Protein AF-A0A1M6X9H2-F1 (afdb_monomer_lite)

Radius of gyration: 16.78 Å; chains: 1; bounding box: 37×22×53 Å

Foldseek 3Di:
DLLVVLLCLVVCVVVVHDDPCVVCDNVVSLVVVLCVLVVVLVVVVVCVVVVVADPLLNQLVVCVVLSVVLNVLSVVVSVPDSVSSVVSVVSVVVSVVVNVVSNVVSRVVVVVVVVD

pLDDT: mean 88.91, std 8.74, range [58.75, 98.31]

Secondary structure (DSSP, 8-state):
-HHHHHHHHHHHHHHT---HHHHHHHHHHHHHHHHHHHHHHHHHHHHHHTTSS-GGGGGGGGGHHHHHHHHHHHHHHHTT-HHHHHHHHHHHHHHHHHHHHHHHHHHHHHHHHHH-

Structure (mmCIF, N/CA/C/O backbone):
data_AF-A0A1M6X9H2-F1
#
_entry.id   AF-A0A1M6X9H2-F1
#
loop_
_atom_site.group_PDB
_atom_site.id
_atom_site.type_symbol
_atom_site.label_atom_id
_atom_site.label_alt_id
_atom_site.label_comp_id
_atom_site.label_asym_id
_atom_site.label_entity_id
_atom_site.label_seq_id
_atom_site.pdbx_PDB_ins_code
_atom_site.Cartn_x
_atom_site.Cartn_y
_atom_site.Cartn_z
_atom_site.occupancy
_atom_site.B_iso_or_equiv
_atom_site.auth_seq_id
_atom_site.auth_comp_id
_atom_site.auth_asym_id
_atom_site.auth_atom_id
_atom_site.pdbx_PDB_model_num
ATOM 1 N N . LEU A 1 1 ? -3.612 -7.451 -10.121 1.00 58.75 1 LEU A N 1
ATOM 2 C CA . LEU A 1 1 ? -3.846 -7.639 -11.567 1.00 58.75 1 LEU A CA 1
ATOM 3 C C . LEU A 1 1 ? -2.859 -6.822 -12.405 1.00 58.75 1 LEU A C 1
ATOM 5 O O . LEU A 1 1 ? -2.007 -7.426 -13.026 1.00 58.75 1 LEU A O 1
ATOM 9 N N . HIS A 1 2 ? -2.838 -5.487 -12.317 1.00 74.69 2 HIS A N 1
ATOM 10 C CA . HIS A 1 2 ? -2.018 -4.649 -13.215 1.00 74.69 2 HIS A CA 1
ATOM 11 C C . HIS A 1 2 ? -0.489 -4.797 -13.182 1.00 74.69 2 HIS A C 1
ATOM 13 O O . HIS A 1 2 ? 0.156 -4.424 -14.154 1.00 74.69 2 HIS A O 1
ATOM 19 N N . ALA A 1 3 ? 0.113 -5.319 -12.109 1.00 76.69 3 ALA A N 1
ATOM 20 C CA . ALA A 1 3 ? 1.550 -5.608 -12.128 1.00 76.69 3 ALA A CA 1
ATOM 21 C C . ALA A 1 3 ? 1.894 -6.690 -13.171 1.00 76.69 3 ALA A C 1
ATOM 23 O O . ALA A 1 3 ? 2.918 -6.579 -13.838 1.00 76.69 3 ALA A O 1
ATOM 24 N N . ASN A 1 4 ? 1.008 -7.680 -13.338 1.00 82.12 4 ASN A N 1
ATOM 25 C CA . ASN A 1 4 ? 1.152 -8.728 -14.343 1.00 82.12 4 ASN A CA 1
ATOM 26 C C . ASN A 1 4 ? 1.000 -8.145 -15.756 1.00 82.12 4 ASN A C 1
ATOM 28 O O . ASN A 1 4 ? 1.895 -8.281 -16.581 1.00 82.12 4 ASN A O 1
ATOM 32 N N . ASP A 1 5 ? -0.061 -7.361 -15.978 1.00 79.62 5 ASP A N 1
ATOM 33 C CA . ASP A 1 5 ? -0.316 -6.708 -17.270 1.00 79.62 5 ASP A CA 1
ATOM 34 C C . ASP A 1 5 ? 0.848 -5.796 -17.706 1.00 79.62 5 ASP A C 1
ATOM 36 O O . ASP A 1 5 ? 1.141 -5.687 -18.891 1.00 79.62 5 ASP A O 1
ATOM 40 N N . LEU A 1 6 ? 1.529 -5.131 -16.760 1.00 78.69 6 LEU A N 1
ATOM 41 C CA . LEU A 1 6 ? 2.709 -4.304 -17.045 1.00 78.69 6 LEU A CA 1
ATOM 42 C C . LEU A 1 6 ? 3.936 -5.132 -17.447 1.00 78.69 6 LEU A C 1
ATOM 44 O O . LEU A 1 6 ? 4.709 -4.685 -18.298 1.00 78.69 6 LEU A O 1
ATOM 48 N N . ARG A 1 7 ? 4.129 -6.302 -16.828 1.00 80.94 7 ARG A N 1
ATOM 49 C CA . ARG A 1 7 ? 5.210 -7.246 -17.146 1.00 80.94 7 ARG A CA 1
ATOM 50 C C . ARG A 1 7 ? 5.019 -7.855 -18.530 1.00 80.94 7 ARG A C 1
ATOM 52 O O . ARG A 1 7 ? 5.984 -7.960 -19.287 1.00 80.94 7 ARG A O 1
ATOM 59 N N . ASP A 1 8 ? 3.777 -8.184 -18.863 1.00 82.38 8 ASP A N 1
ATOM 60 C CA . ASP A 1 8 ? 3.453 -8.991 -20.034 1.00 82.38 8 ASP A CA 1
ATOM 61 C C . ASP A 1 8 ? 3.234 -8.162 -21.311 1.00 82.38 8 ASP A C 1
ATOM 63 O O . ASP A 1 8 ? 3.202 -8.739 -22.392 1.00 82.38 8 ASP A O 1
ATOM 67 N N . VAL A 1 9 ? 3.246 -6.817 -21.244 1.00 77.94 9 VAL A N 1
ATOM 68 C CA . VAL A 1 9 ? 3.114 -5.911 -22.413 1.00 77.94 9 VAL A CA 1
ATOM 69 C C . VAL A 1 9 ? 3.898 -6.366 -23.662 1.00 77.94 9 VAL A C 1
ATOM 71 O O . VAL A 1 9 ? 3.311 -6.363 -24.745 1.00 77.94 9 VAL A O 1
ATOM 74 N N . PRO A 1 10 ? 5.194 -6.751 -23.593 1.00 74.56 10 PRO A N 1
ATOM 75 C CA . PRO A 1 10 ? 5.940 -7.167 -24.786 1.00 74.56 10 PRO A CA 1
ATOM 76 C C . PRO A 1 10 ? 5.461 -8.498 -25.380 1.00 74.56 10 PRO A C 1
ATOM 78 O O . PRO A 1 10 ? 5.588 -8.706 -26.588 1.00 74.56 10 PRO A O 1
ATOM 81 N N . PHE A 1 11 ? 4.958 -9.404 -24.540 1.00 78.00 11 PHE A N 1
ATOM 82 C CA . PHE A 1 11 ? 4.434 -10.707 -24.947 1.00 78.00 11 PHE A CA 1
ATOM 83 C C . PHE A 1 11 ? 3.005 -10.569 -25.473 1.00 78.00 11 PHE A C 1
ATOM 85 O O . PHE A 1 11 ? 2.719 -11.038 -26.573 1.00 78.00 11 PHE A O 1
ATOM 92 N N . ASP A 1 12 ? 2.160 -9.829 -24.759 1.00 80.81 12 ASP A N 1
ATOM 93 C CA . ASP A 1 12 ? 0.776 -9.534 -25.130 1.00 80.81 12 ASP A CA 1
ATOM 94 C C . ASP A 1 12 ? 0.693 -8.800 -26.473 1.00 80.81 12 ASP A C 1
ATOM 96 O O . ASP A 1 12 ? -0.139 -9.140 -27.314 1.00 80.81 12 ASP A O 1
ATOM 100 N N . TYR A 1 13 ? 1.611 -7.855 -26.725 1.00 77.12 13 TYR A N 1
ATOM 101 C CA . TYR A 1 13 ? 1.710 -7.162 -28.013 1.00 77.12 13 TYR A CA 1
ATOM 102 C C . TYR A 1 13 ? 1.953 -8.140 -29.167 1.00 77.12 13 TYR A C 1
ATOM 104 O O . TYR A 1 13 ? 1.310 -8.046 -30.210 1.00 77.12 13 TYR A O 1
ATOM 112 N N . LYS A 1 14 ? 2.870 -9.099 -28.979 1.00 80.12 14 LYS A N 1
ATOM 113 C CA . LYS A 1 14 ? 3.193 -10.117 -29.992 1.00 80.12 14 LYS A CA 1
ATOM 114 C C . LYS A 1 14 ? 2.068 -11.134 -30.174 1.00 80.12 14 LYS A C 1
ATOM 116 O O . LYS A 1 14 ? 1.917 -11.665 -31.268 1.00 80.12 14 LYS A O 1
ATOM 121 N N . ALA A 1 15 ? 1.304 -11.403 -29.119 1.00 80.75 15 ALA 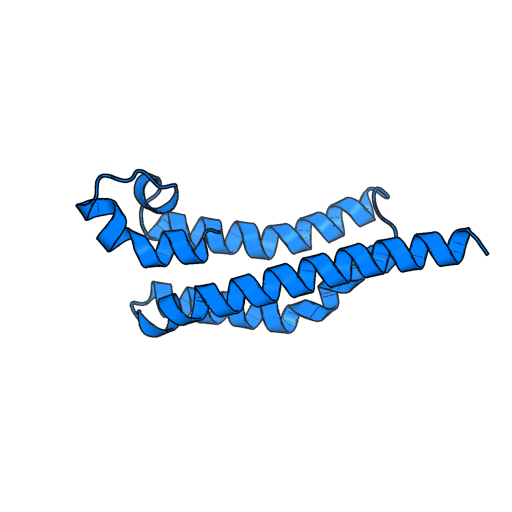A N 1
ATOM 122 C CA . ALA A 1 15 ? 0.186 -12.340 -29.123 1.00 80.75 15 ALA A CA 1
ATOM 123 C C . ALA A 1 15 ? -1.142 -11.719 -29.603 1.00 80.75 15 ALA A C 1
ATOM 125 O O . ALA A 1 15 ? -2.126 -12.439 -29.745 1.00 80.75 15 ALA A O 1
ATOM 126 N N . GLY A 1 16 ? -1.194 -10.402 -29.845 1.00 79.38 16 GLY A N 1
ATOM 127 C CA . GLY A 1 16 ? -2.423 -9.702 -30.235 1.00 79.38 16 GLY A CA 1
ATOM 128 C C . GLY A 1 16 ? -3.451 -9.569 -29.103 1.00 79.38 16 GLY A C 1
ATOM 129 O O . GLY A 1 16 ? -4.631 -9.348 -29.367 1.00 79.38 16 GLY A O 1
ATOM 130 N N . ILE A 1 17 ? -3.028 -9.712 -27.843 1.00 79.19 17 ILE A N 1
ATOM 131 C CA . ILE A 1 17 ? -3.896 -9.570 -26.669 1.00 79.19 17 ILE A CA 1
ATOM 132 C C . ILE A 1 17 ? -4.054 -8.081 -26.360 1.00 79.19 17 ILE A C 1
ATOM 134 O O . ILE A 1 17 ? -3.073 -7.354 -26.250 1.00 79.19 17 ILE A O 1
ATOM 138 N N . HIS A 1 18 ? -5.286 -7.607 -26.175 1.00 73.06 18 HIS A N 1
ATOM 139 C CA . HIS A 1 18 ? -5.543 -6.219 -25.792 1.00 73.06 18 HIS A CA 1
ATOM 140 C C . HIS A 1 18 ? -5.728 -6.091 -24.277 1.00 73.06 18 HIS A C 1
ATOM 142 O O . HIS A 1 18 ? -6.801 -6.374 -23.748 1.00 73.06 18 HIS A O 1
ATOM 148 N N . THR A 1 19 ? -4.695 -5.619 -23.576 1.00 79.44 19 THR A N 1
ATOM 149 C CA . THR A 1 19 ? -4.773 -5.276 -22.146 1.00 79.44 19 THR A CA 1
ATOM 150 C C . THR A 1 19 ? -4.865 -3.766 -21.929 1.00 79.44 19 THR A C 1
ATOM 152 O O . THR A 1 19 ? -4.485 -2.965 -22.786 1.00 79.44 19 THR A O 1
ATOM 155 N N . LEU A 1 20 ? -5.333 -3.353 -20.747 1.00 74.31 20 LEU A N 1
ATOM 156 C CA . LEU A 1 20 ? -5.365 -1.942 -20.335 1.00 74.31 20 LEU A CA 1
ATOM 157 C C . LEU A 1 20 ? -3.968 -1.296 -20.359 1.00 74.31 20 LEU A C 1
ATOM 159 O O . LEU A 1 20 ? -3.833 -0.123 -20.696 1.00 74.31 20 LEU A O 1
ATOM 163 N N . ALA A 1 21 ? -2.918 -2.063 -20.051 1.00 73.62 21 ALA A N 1
ATOM 164 C CA . ALA A 1 21 ? -1.534 -1.597 -20.130 1.00 73.62 21 ALA A CA 1
ATOM 165 C C . ALA A 1 21 ? -1.091 -1.322 -21.581 1.00 73.62 21 ALA A C 1
ATOM 167 O O . ALA A 1 21 ? -0.375 -0.350 -21.837 1.00 73.62 21 ALA A O 1
ATOM 168 N N . LEU A 1 22 ? -1.560 -2.136 -22.532 1.00 71.31 22 LEU A N 1
ATOM 169 C CA . LEU A 1 22 ? -1.326 -1.966 -23.967 1.00 71.31 22 LEU A CA 1
ATOM 170 C C . LEU A 1 22 ? -2.099 -0.789 -24.563 1.00 71.31 22 LEU A C 1
ATOM 172 O O . LEU A 1 22 ? -1.520 -0.007 -25.313 1.00 71.31 22 LEU A O 1
ATOM 176 N N . THR A 1 23 ? -3.373 -0.618 -24.201 1.00 77.81 23 THR A N 1
ATOM 177 C CA . THR A 1 23 ? -4.209 0.482 -24.721 1.00 77.81 23 THR A CA 1
ATOM 178 C C . THR A 1 23 ? -3.776 1.847 -24.190 1.00 77.81 23 THR A C 1
ATOM 180 O O . THR A 1 23 ? -3.780 2.835 -24.922 1.00 77.81 23 THR A O 1
ATOM 183 N N . LEU A 1 24 ? -3.364 1.920 -22.923 1.00 79.19 24 LEU A N 1
ATOM 184 C CA . LEU A 1 24 ? -2.882 3.151 -22.293 1.00 79.19 24 LEU A CA 1
ATOM 185 C C . LEU A 1 24 ? -1.424 3.474 -22.670 1.00 79.19 24 LEU A C 1
ATOM 187 O O . LEU A 1 24 ? -1.002 4.634 -22.605 1.00 79.19 24 LEU A O 1
ATOM 191 N N . GLY A 1 25 ? -0.655 2.462 -23.069 1.00 80.31 25 GLY A N 1
ATOM 192 C CA . GLY A 1 25 ? 0.786 2.539 -23.260 1.00 80.31 25 GLY A CA 1
ATOM 193 C C . GLY A 1 25 ? 1.552 2.531 -21.932 1.00 80.31 25 GLY A C 1
ATOM 194 O O . GLY A 1 25 ? 1.037 2.912 -20.876 1.00 80.31 25 GLY A O 1
ATOM 195 N N . LYS A 1 26 ? 2.837 2.147 -21.993 1.00 75.88 26 LYS A N 1
ATOM 196 C CA . LYS A 1 26 ? 3.701 1.910 -20.818 1.00 75.88 26 LYS A CA 1
ATOM 197 C C . LYS A 1 26 ? 3.618 3.034 -19.776 1.00 75.88 26 LYS A C 1
ATOM 199 O O . LYS A 1 26 ? 3.431 2.768 -18.594 1.00 75.88 26 LYS A O 1
ATOM 204 N N . LYS A 1 27 ? 3.681 4.299 -20.215 1.00 80.81 27 LYS A N 1
ATOM 205 C CA . LYS A 1 27 ? 3.671 5.459 -19.310 1.00 80.81 27 LYS A CA 1
ATOM 206 C C . LYS A 1 27 ? 2.357 5.642 -18.537 1.00 80.81 27 LYS A C 1
ATOM 208 O O . LYS A 1 27 ? 2.357 5.954 -17.352 1.00 80.81 27 LYS A O 1
ATOM 213 N N . LYS A 1 28 ? 1.211 5.474 -19.185 1.00 85.00 28 LYS A N 1
ATOM 214 C CA . LYS A 1 28 ? -0.074 5.607 -18.486 1.00 85.00 28 LYS A CA 1
ATOM 215 C C . LYS A 1 28 ? -0.386 4.351 -17.666 1.00 85.00 28 LYS A C 1
ATOM 217 O O . LYS A 1 28 ? -1.029 4.466 -16.630 1.00 85.00 28 LYS A O 1
ATOM 222 N N . GLY A 1 29 ? 0.146 3.191 -18.062 1.00 86.69 29 GLY A N 1
ATOM 223 C CA . GLY A 1 29 ? 0.039 1.942 -17.307 1.00 86.69 29 GLY A CA 1
ATOM 224 C C . GLY A 1 29 ? 0.609 2.040 -15.888 1.00 86.69 29 GLY A C 1
ATOM 225 O O . GLY A 1 29 ? -0.091 1.720 -14.929 1.00 86.69 29 GLY A O 1
ATOM 226 N N . PHE A 1 30 ? 1.836 2.543 -15.704 1.00 86.69 30 PHE A N 1
ATOM 227 C CA . PHE A 1 30 ? 2.343 2.706 -14.333 1.00 86.69 30 PHE A CA 1
ATOM 228 C C . PHE A 1 30 ? 1.660 3.852 -13.577 1.00 86.69 30 PHE A C 1
ATOM 230 O O . PHE A 1 30 ? 1.521 3.756 -12.362 1.00 86.69 30 PHE A O 1
ATOM 237 N N . LEU A 1 31 ? 1.212 4.919 -14.255 1.00 89.00 31 LEU A N 1
ATOM 238 C CA . LEU A 1 31 ? 0.433 5.971 -13.589 1.00 89.00 31 LEU A CA 1
ATOM 239 C C . LEU A 1 31 ? -0.862 5.397 -13.003 1.00 89.00 31 LEU A C 1
ATOM 241 O O . LEU A 1 31 ? -1.188 5.661 -11.848 1.00 89.00 31 LEU A O 1
ATOM 245 N N . LEU A 1 32 ? -1.555 4.556 -13.772 1.00 89.50 32 LEU A N 1
ATOM 246 C CA . LEU A 1 32 ? -2.726 3.825 -13.303 1.00 89.50 32 LEU A CA 1
ATOM 247 C C . LEU A 1 32 ? -2.369 2.877 -12.153 1.00 89.50 32 LEU A C 1
ATOM 249 O O . LEU A 1 32 ? -3.096 2.808 -11.167 1.00 89.50 32 LEU A O 1
ATOM 253 N N . TYR A 1 33 ? -1.225 2.196 -12.227 1.00 90.25 33 TYR A N 1
ATOM 254 C CA . TYR A 1 33 ? -0.756 1.341 -11.138 1.00 90.25 33 TYR A CA 1
ATOM 255 C C . TYR A 1 33 ? -0.529 2.120 -9.832 1.00 90.25 33 TYR A C 1
ATOM 257 O O . TYR A 1 33 ? -0.967 1.672 -8.769 1.00 90.25 33 TYR A O 1
ATOM 265 N N . TYR A 1 34 ? 0.088 3.305 -9.898 1.00 91.44 34 TYR A N 1
ATOM 266 C CA . TYR A 1 34 ? 0.209 4.205 -8.748 1.00 91.44 34 TYR A CA 1
ATOM 267 C C . TYR A 1 34 ? -1.158 4.628 -8.218 1.00 91.44 34 TYR A C 1
ATOM 269 O O . TYR A 1 34 ? -1.407 4.528 -7.016 1.00 91.44 34 TYR A O 1
ATOM 277 N N . PHE A 1 35 ? -2.048 5.055 -9.114 1.00 93.69 35 PHE A N 1
ATOM 278 C CA . PHE A 1 35 ? -3.385 5.510 -8.757 1.00 93.69 35 PHE A CA 1
ATOM 279 C C . PHE A 1 35 ? -4.191 4.427 -8.038 1.00 93.69 35 PHE A C 1
ATOM 281 O O . PHE A 1 35 ? -4.793 4.711 -7.012 1.00 93.69 35 PHE A O 1
ATOM 288 N N . LEU A 1 36 ? -4.161 3.180 -8.512 1.00 92.69 36 LEU A N 1
ATOM 289 C CA . LEU A 1 36 ? -4.888 2.076 -7.878 1.00 92.69 36 LEU A CA 1
ATOM 290 C C . LEU A 1 36 ? -4.348 1.754 -6.480 1.00 92.69 36 LEU A C 1
ATOM 292 O O . LEU A 1 36 ? -5.124 1.589 -5.541 1.00 92.69 36 LEU A O 1
ATOM 296 N N . ASN A 1 37 ? -3.022 1.695 -6.327 1.00 93.75 37 ASN A N 1
ATOM 297 C CA . ASN A 1 37 ? -2.397 1.357 -5.047 1.00 93.75 37 ASN A CA 1
ATOM 298 C C . ASN A 1 37 ? -2.597 2.460 -3.999 1.00 93.75 37 ASN A C 1
ATOM 300 O O . ASN A 1 37 ? -2.948 2.168 -2.861 1.00 93.75 37 ASN A O 1
ATOM 304 N N . ILE A 1 38 ? -2.409 3.729 -4.371 1.00 94.94 38 ILE A N 1
ATOM 305 C CA . ILE A 1 38 ? -2.620 4.870 -3.464 1.00 94.94 38 ILE A CA 1
ATOM 306 C C . ILE A 1 38 ? -4.121 5.087 -3.225 1.00 94.94 38 ILE A C 1
ATOM 308 O O . ILE A 1 38 ? -4.557 5.302 -2.093 1.00 94.94 38 ILE A O 1
ATOM 312 N N . GLY A 1 39 ? -4.923 4.975 -4.282 1.00 96.38 39 GLY A N 1
ATOM 313 C CA . GLY A 1 39 ? -6.371 5.143 -4.260 1.00 96.38 39 GLY A CA 1
ATOM 314 C C . GLY A 1 39 ? -7.076 4.159 -3.333 1.00 96.38 39 GLY A C 1
ATOM 315 O O . GLY A 1 39 ? -8.058 4.541 -2.703 1.00 96.38 39 GLY A O 1
ATOM 316 N N . ALA A 1 40 ? -6.557 2.939 -3.163 1.00 95.19 40 ALA A N 1
ATOM 317 C CA . ALA A 1 40 ? -7.086 1.982 -2.189 1.00 95.19 40 ALA A CA 1
ATOM 318 C C . ALA A 1 40 ? -7.048 2.531 -0.748 1.00 95.19 40 ALA A C 1
ATOM 320 O O . ALA A 1 40 ? -8.040 2.446 -0.026 1.00 95.19 40 ALA A O 1
ATOM 321 N N . PHE A 1 41 ? -5.941 3.162 -0.341 1.00 95.62 41 PHE A N 1
ATOM 322 C CA . PHE A 1 41 ? -5.807 3.761 0.993 1.00 95.62 41 PHE A CA 1
ATOM 323 C C . PHE A 1 41 ? -6.650 5.029 1.136 1.00 95.62 41 PHE A C 1
ATOM 325 O O . PHE A 1 41 ? -7.323 5.208 2.150 1.00 95.62 41 PHE A O 1
ATOM 332 N N . LEU A 1 42 ? -6.669 5.881 0.107 1.00 96.81 42 LEU A N 1
ATOM 333 C CA . LEU A 1 42 ? -7.528 7.069 0.094 1.00 96.81 42 LEU A CA 1
ATOM 334 C C . LEU A 1 42 ? -9.013 6.694 0.189 1.00 96.81 42 LEU A C 1
ATOM 336 O O . LEU A 1 42 ? -9.769 7.357 0.894 1.00 96.81 42 LEU A O 1
ATOM 340 N N . SER A 1 43 ? -9.420 5.601 -0.460 1.00 96.69 43 SER A N 1
ATOM 341 C CA . SER A 1 43 ? -10.792 5.089 -0.398 1.00 96.69 43 SER A CA 1
ATOM 342 C C . SER A 1 43 ? -11.162 4.623 1.009 1.00 96.69 43 SER A C 1
ATOM 344 O O . SER A 1 43 ? -12.263 4.923 1.458 1.00 96.69 43 SER A O 1
ATOM 346 N N . LEU A 1 44 ? -10.256 3.959 1.740 1.00 96.00 44 LEU A N 1
ATOM 347 C CA . LEU A 1 44 ? -10.498 3.603 3.147 1.00 96.00 44 LEU A CA 1
ATOM 348 C C . LEU A 1 44 ? -10.724 4.844 4.016 1.00 96.00 44 LEU A C 1
ATOM 350 O O . LEU A 1 44 ? -11.674 4.884 4.794 1.00 96.00 44 LEU A O 1
ATOM 354 N N . ILE A 1 45 ? -9.886 5.872 3.852 1.00 95.94 45 ILE A N 1
ATOM 355 C CA . ILE A 1 45 ? -10.019 7.135 4.592 1.00 95.94 45 ILE A CA 1
ATOM 356 C C . ILE A 1 45 ? -11.359 7.807 4.263 1.00 95.94 45 ILE A C 1
ATOM 358 O O . ILE A 1 45 ? -12.063 8.249 5.169 1.00 95.94 45 ILE A O 1
ATOM 362 N N . LEU A 1 46 ? -11.747 7.844 2.986 1.00 97.44 46 LEU A N 1
ATOM 363 C CA . LEU A 1 46 ? -13.015 8.428 2.546 1.00 97.44 46 LEU A CA 1
ATOM 364 C C . LEU A 1 46 ? -14.229 7.659 3.088 1.00 97.44 46 LEU A C 1
ATOM 366 O O . LEU A 1 46 ? -15.196 8.265 3.553 1.00 97.44 46 LEU A O 1
ATOM 370 N N . LEU A 1 47 ? -14.187 6.327 3.051 1.00 97.00 47 LEU A N 1
ATOM 371 C CA . LEU A 1 47 ? -15.251 5.473 3.580 1.00 97.00 47 LEU A CA 1
ATOM 372 C C . LEU A 1 47 ? -15.405 5.636 5.094 1.00 97.00 47 LEU A C 1
ATOM 374 O O . LEU A 1 47 ? -16.529 5.677 5.591 1.00 97.00 47 LEU A O 1
ATOM 378 N N . LEU A 1 48 ? -14.298 5.780 5.825 1.00 96.44 48 LEU A N 1
ATOM 379 C CA . LEU A 1 48 ? -14.335 6.089 7.252 1.00 96.44 48 LEU A CA 1
ATOM 380 C C . LEU A 1 48 ? -14.927 7.481 7.503 1.00 96.44 48 LEU A C 1
ATOM 382 O O . LEU A 1 48 ? -15.822 7.624 8.331 1.00 96.44 48 LEU A O 1
ATOM 386 N N . ALA A 1 49 ? -14.461 8.500 6.774 1.00 96.69 49 ALA A N 1
ATOM 387 C CA . ALA A 1 49 ? -14.931 9.879 6.919 1.00 96.69 49 ALA A CA 1
ATOM 388 C C . ALA A 1 49 ? -16.437 10.017 6.636 1.00 96.69 49 ALA A C 1
ATOM 390 O O . ALA A 1 49 ? -17.118 10.833 7.249 1.00 96.69 49 ALA A O 1
ATOM 391 N N . THR A 1 50 ? -16.966 9.180 5.742 1.00 97.50 50 THR A N 1
ATOM 392 C CA . THR A 1 50 ? -18.399 9.091 5.416 1.00 97.50 50 THR A CA 1
ATOM 393 C C . THR A 1 50 ? -19.163 8.075 6.276 1.00 97.50 50 THR A C 1
ATOM 395 O O . THR A 1 50 ? -20.325 7.782 5.987 1.00 97.50 50 THR A O 1
ATOM 398 N N . GLN A 1 51 ? -18.529 7.545 7.330 1.00 94.69 51 GLN A N 1
ATOM 399 C CA . GLN A 1 51 ? -19.095 6.593 8.295 1.00 94.69 51 GLN A CA 1
ATOM 400 C C . GLN A 1 51 ? -19.664 5.314 7.653 1.00 94.69 51 GLN A C 1
ATOM 402 O O . GLN A 1 51 ? -20.603 4.706 8.163 1.00 94.69 51 GLN A O 1
ATOM 407 N N . LYS A 1 52 ? -19.108 4.892 6.511 1.00 96.31 52 LYS A N 1
ATOM 408 C CA . LYS A 1 52 ? -19.519 3.675 5.788 1.00 96.31 52 LYS A CA 1
ATOM 409 C C . LYS A 1 52 ? -18.817 2.412 6.277 1.00 96.31 52 LYS A C 1
ATOM 411 O O . LYS A 1 52 ? -19.274 1.317 5.964 1.00 96.31 52 LYS A O 1
ATOM 416 N N . ILE A 1 53 ? -17.721 2.557 7.018 1.00 96.25 53 ILE A N 1
ATOM 417 C CA . ILE A 1 53 ? -16.946 1.456 7.598 1.00 96.25 53 ILE A CA 1
ATOM 418 C C . ILE A 1 53 ? -16.583 1.777 9.057 1.00 96.25 53 ILE A C 1
ATOM 420 O O . ILE A 1 53 ? -16.476 2.957 9.404 1.00 96.25 53 ILE A O 1
ATOM 424 N N . PRO A 1 54 ? -16.383 0.764 9.919 1.00 96.31 54 PRO A N 1
ATOM 425 C CA . PRO A 1 54 ? -15.944 0.980 11.294 1.00 96.31 54 PRO A CA 1
ATOM 426 C C . PRO A 1 54 ? -14.467 1.392 11.366 1.00 96.31 54 PRO A C 1
ATOM 428 O O . PRO A 1 54 ? -13.686 1.119 10.455 1.00 96.31 54 PRO A O 1
ATOM 431 N N . LEU A 1 55 ? -14.054 1.998 12.487 1.00 96.81 55 LEU A N 1
ATOM 432 C CA . LEU A 1 55 ? -12.662 2.425 12.697 1.00 96.81 55 LEU A CA 1
ATOM 433 C C . LEU A 1 55 ? -11.668 1.257 12.603 1.00 96.81 55 LEU A C 1
ATOM 435 O O . LEU A 1 55 ? -10.581 1.406 12.048 1.00 96.81 55 LEU A O 1
ATOM 439 N N . THR A 1 56 ? -12.051 0.074 13.082 1.00 97.12 56 THR A N 1
ATOM 440 C CA . THR A 1 56 ? -11.236 -1.146 12.999 1.00 97.12 56 THR A CA 1
ATOM 441 C C . THR A 1 56 ? -10.996 -1.606 11.557 1.00 97.12 56 THR A C 1
ATOM 443 O O . THR A 1 56 ? -9.997 -2.268 11.296 1.00 97.12 56 THR A O 1
ATOM 446 N N . ALA A 1 57 ? -11.832 -1.223 10.584 1.00 96.75 57 ALA A N 1
ATOM 447 C CA . ALA A 1 57 ? -11.598 -1.526 9.168 1.00 96.75 57 ALA A CA 1
ATOM 448 C C . ALA A 1 57 ? -10.398 -0.756 8.575 1.00 96.75 57 ALA A C 1
ATOM 450 O O . AL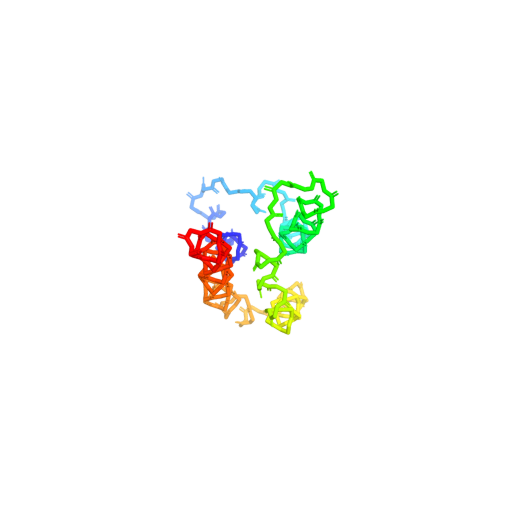A A 1 57 ? -9.984 -1.040 7.452 1.00 96.75 57 ALA A O 1
ATOM 451 N N . LEU A 1 58 ? -9.786 0.171 9.327 1.00 97.25 58 LEU A N 1
ATOM 452 C CA . LEU A 1 58 ? -8.525 0.821 8.958 1.00 97.25 58 LEU A CA 1
ATOM 453 C C . LEU A 1 58 ? -7.268 -0.017 9.227 1.00 97.25 58 LEU A C 1
ATOM 455 O O . LEU A 1 58 ? -6.171 0.457 8.934 1.00 97.25 58 LEU A O 1
ATOM 459 N N . LEU A 1 59 ? -7.376 -1.252 9.731 1.00 97.38 59 LEU A N 1
ATOM 460 C CA . LEU A 1 59 ? -6.211 -2.131 9.916 1.00 97.38 59 LEU A CA 1
ATOM 461 C C . LEU A 1 59 ? -5.241 -2.189 8.715 1.00 97.38 59 LEU A C 1
ATOM 463 O O . LEU A 1 59 ? -4.031 -2.176 8.954 1.00 97.38 59 LEU A O 1
ATOM 467 N N . PRO A 1 60 ? -5.690 -2.171 7.439 1.00 97.88 60 PRO A N 1
ATOM 468 C CA . PRO A 1 60 ? -4.775 -2.150 6.298 1.00 97.88 60 PRO A CA 1
ATOM 469 C C . PRO A 1 60 ? -3.800 -0.959 6.253 1.00 97.88 60 PRO A C 1
ATOM 471 O O . PRO A 1 60 ? -2.781 -1.051 5.572 1.00 97.88 60 PRO A O 1
ATOM 474 N N . ILE A 1 61 ? -4.041 0.136 6.991 1.00 96.19 61 ILE A N 1
ATOM 475 C CA . ILE A 1 61 ? -3.095 1.262 7.137 1.00 96.19 61 ILE A CA 1
ATOM 476 C C . ILE A 1 61 ? -1.733 0.786 7.670 1.00 96.19 61 ILE A C 1
ATOM 478 O O . ILE A 1 61 ? -0.695 1.331 7.295 1.00 96.19 61 ILE A O 1
ATOM 482 N N . LEU A 1 62 ? -1.696 -0.288 8.462 1.00 97.06 62 LEU A N 1
ATOM 483 C CA . LEU A 1 62 ? -0.450 -0.890 8.951 1.00 97.06 62 LEU A CA 1
ATOM 484 C C . LEU A 1 62 ? 0.447 -1.425 7.819 1.00 97.06 62 LEU A C 1
ATOM 486 O O . LEU A 1 62 ? 1.643 -1.631 8.020 1.00 97.06 62 LEU A O 1
ATOM 490 N N . LEU A 1 63 ? -0.097 -1.608 6.611 1.00 97.12 63 LEU A N 1
ATOM 491 C CA . LEU A 1 63 ? 0.643 -2.039 5.425 1.00 97.12 63 LEU A CA 1
ATOM 492 C C . LEU A 1 63 ? 1.279 -0.883 4.640 1.00 97.12 63 LEU A C 1
ATOM 494 O O . LEU A 1 63 ? 1.910 -1.143 3.616 1.00 97.12 63 LEU A O 1
ATOM 498 N N . ILE A 1 64 ? 1.190 0.375 5.092 1.00 96.06 64 ILE A N 1
ATOM 499 C CA . ILE A 1 64 ? 1.847 1.521 4.429 1.00 96.06 64 ILE A CA 1
ATOM 500 C C . ILE A 1 64 ? 3.333 1.262 4.099 1.00 96.06 64 ILE A C 1
ATOM 502 O O . ILE A 1 64 ? 3.742 1.571 2.977 1.00 96.06 64 ILE A O 1
ATOM 506 N N . PRO A 1 65 ? 4.162 0.646 4.969 1.00 95.69 65 PRO A N 1
ATOM 507 C CA . PRO A 1 65 ? 5.542 0.313 4.602 1.00 95.69 65 PRO A CA 1
ATOM 508 C C . PRO A 1 65 ? 5.639 -0.618 3.379 1.00 95.69 65 PRO A C 1
ATOM 510 O O . PRO A 1 65 ? 6.522 -0.460 2.533 1.00 95.69 65 PRO A O 1
ATOM 513 N N . GLY A 1 66 ? 4.700 -1.561 3.251 1.00 95.00 66 GLY A N 1
ATOM 514 C CA . GLY A 1 66 ? 4.568 -2.438 2.087 1.00 95.00 66 GLY A CA 1
ATOM 515 C C . GLY A 1 66 ? 4.150 -1.681 0.826 1.00 95.00 66 GLY A C 1
ATOM 516 O O . GLY A 1 66 ? 4.732 -1.906 -0.236 1.00 95.00 66 GLY A O 1
ATOM 517 N N . LEU A 1 67 ? 3.228 -0.719 0.952 1.00 95.06 67 LEU A N 1
ATOM 518 C CA . LEU A 1 67 ? 2.858 0.181 -0.143 1.00 95.06 67 LEU A CA 1
ATOM 519 C C . LEU A 1 67 ? 4.092 0.939 -0.643 1.00 95.06 67 LEU A C 1
ATOM 521 O O . LEU A 1 67 ? 4.386 0.911 -1.833 1.00 95.06 67 LEU A O 1
ATOM 525 N N . VAL A 1 68 ? 4.876 1.546 0.254 1.00 95.00 68 VAL A N 1
ATOM 526 C CA . VAL A 1 68 ? 6.108 2.269 -0.117 1.00 95.00 68 VAL A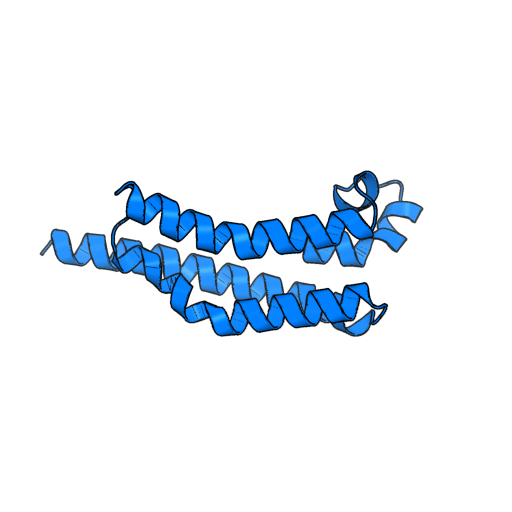 CA 1
ATOM 527 C C . VAL A 1 68 ? 7.074 1.368 -0.893 1.00 95.00 68 VAL A C 1
ATOM 529 O O . VAL A 1 68 ? 7.677 1.816 -1.871 1.00 95.00 68 VAL A O 1
ATOM 532 N N . LYS A 1 69 ? 7.205 0.091 -0.510 1.00 92.94 69 LYS A N 1
ATOM 533 C CA . LYS A 1 69 ? 8.019 -0.884 -1.252 1.00 92.94 69 LYS A CA 1
ATOM 534 C C . LYS A 1 69 ? 7.495 -1.098 -2.675 1.00 92.94 69 LYS A C 1
ATOM 536 O O . LYS A 1 69 ? 8.289 -1.024 -3.612 1.00 92.94 69 LYS A O 1
ATOM 541 N N . ILE A 1 70 ? 6.187 -1.294 -2.845 1.00 93.00 70 ILE A N 1
ATOM 542 C CA . ILE A 1 70 ? 5.549 -1.431 -4.165 1.00 93.00 70 ILE A CA 1
ATOM 543 C C . ILE A 1 70 ? 5.814 -0.193 -5.025 1.00 93.00 70 ILE A C 1
ATOM 545 O O . ILE A 1 70 ? 6.238 -0.325 -6.172 1.00 93.00 70 ILE A O 1
ATOM 549 N N . ILE A 1 71 ? 5.630 1.009 -4.475 1.00 93.12 71 ILE A N 1
ATOM 550 C CA . ILE A 1 71 ? 5.856 2.276 -5.186 1.00 93.12 71 ILE A CA 1
ATOM 551 C C . ILE A 1 71 ? 7.319 2.392 -5.643 1.00 93.12 71 ILE A C 1
ATOM 553 O O . ILE A 1 71 ? 7.581 2.722 -6.800 1.00 93.12 71 ILE A O 1
ATOM 557 N N . LYS A 1 72 ? 8.283 2.054 -4.777 1.00 91.88 72 LYS A N 1
ATOM 558 C CA . LYS A 1 72 ? 9.716 2.063 -5.121 1.00 91.88 72 LYS A CA 1
ATOM 559 C C . LYS A 1 72 ? 10.052 1.074 -6.240 1.00 91.88 72 LYS A C 1
ATOM 561 O O . LYS A 1 72 ? 10.730 1.452 -7.192 1.00 91.88 72 LYS A O 1
ATOM 566 N N . GLN A 1 73 ? 9.554 -0.161 -6.163 1.00 90.69 73 GLN A N 1
ATOM 567 C CA . GLN A 1 73 ? 9.768 -1.180 -7.202 1.00 90.69 73 GLN A CA 1
ATOM 568 C C . GLN A 1 73 ? 9.124 -0.778 -8.537 1.00 90.69 73 GLN A C 1
ATOM 570 O O . GLN A 1 73 ? 9.719 -0.961 -9.598 1.00 90.69 73 GLN A O 1
ATOM 575 N N . THR A 1 74 ? 7.941 -0.166 -8.483 1.00 89.56 74 THR A N 1
ATOM 576 C CA . THR A 1 74 ? 7.238 0.389 -9.650 1.00 89.56 74 THR A CA 1
ATOM 577 C C . THR A 1 74 ? 8.069 1.487 -10.316 1.00 89.56 74 THR A C 1
ATOM 579 O O . THR A 1 74 ? 8.237 1.481 -11.534 1.00 89.56 74 THR A O 1
ATOM 582 N N . SER A 1 75 ? 8.656 2.390 -9.525 1.00 89.81 75 SER A N 1
ATOM 583 C CA . SER A 1 75 ? 9.522 3.468 -10.020 1.00 89.81 75 SER A CA 1
ATOM 584 C C . SER A 1 75 ? 10.805 2.933 -10.657 1.00 89.81 75 SER A C 1
ATOM 586 O O . SER A 1 75 ? 11.166 3.340 -11.760 1.00 89.81 75 SER A O 1
ATOM 588 N N . ALA A 1 76 ? 11.456 1.953 -10.027 1.00 89.06 76 ALA A N 1
ATOM 589 C CA . ALA A 1 76 ? 12.629 1.297 -10.604 1.00 89.06 76 ALA A CA 1
ATOM 590 C C . ALA A 1 76 ? 12.294 0.577 -11.928 1.00 89.06 76 ALA A C 1
ATOM 592 O O . ALA A 1 76 ? 13.049 0.660 -12.897 1.00 89.06 76 ALA A O 1
ATOM 593 N N . SER A 1 77 ? 11.123 -0.062 -12.002 1.00 86.62 77 SER A N 1
ATOM 594 C CA . SER A 1 77 ? 10.629 -0.723 -13.219 1.00 86.62 77 SER A CA 1
ATOM 595 C C . SER A 1 77 ? 10.326 0.275 -14.341 1.00 86.62 77 SER A C 1
ATOM 597 O O . SER A 1 77 ? 10.631 0.023 -15.509 1.00 86.62 77 SER A O 1
ATOM 599 N N . TRP A 1 78 ? 9.770 1.443 -14.002 1.00 84.62 78 TRP A N 1
ATOM 600 C CA . TRP A 1 78 ? 9.559 2.542 -14.949 1.00 84.62 78 TRP A CA 1
ATOM 601 C C . TRP A 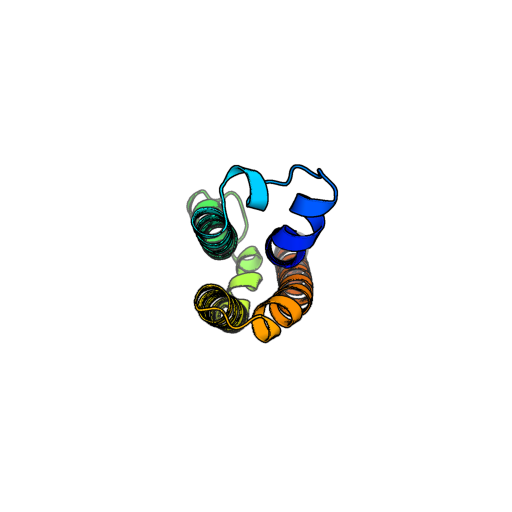1 78 ? 10.867 3.001 -15.598 1.00 84.62 78 TRP A C 1
ATOM 603 O O . TRP A 1 78 ? 10.901 3.250 -16.802 1.00 84.62 78 TRP A O 1
ATOM 613 N N . GLN A 1 79 ? 11.941 3.083 -14.808 1.00 85.75 79 GLN A N 1
ATOM 614 C CA . GLN A 1 79 ? 13.274 3.510 -15.248 1.00 85.75 79 GLN A CA 1
ATOM 615 C C . GLN A 1 79 ? 14.009 2.453 -16.093 1.00 85.75 79 GLN A C 1
ATOM 617 O O . GLN A 1 79 ? 15.117 2.708 -16.552 1.00 85.75 79 GLN A O 1
ATOM 622 N N . GLY A 1 80 ? 13.388 1.296 -16.350 1.00 82.50 80 GLY A N 1
ATOM 623 C CA . GLY A 1 80 ? 13.903 0.276 -17.267 1.00 82.50 80 GLY A CA 1
ATOM 624 C C . GLY A 1 80 ? 14.506 -0.954 -16.594 1.00 82.50 80 GLY A C 1
ATOM 625 O O . GLY A 1 80 ? 15.001 -1.830 -17.299 1.00 82.50 80 GLY A O 1
ATOM 626 N N . ASN A 1 81 ? 14.446 -1.068 -15.264 1.00 83.25 81 ASN A N 1
ATOM 627 C CA . ASN A 1 81 ? 14.897 -2.277 -14.585 1.00 83.25 81 ASN A CA 1
ATOM 628 C C . ASN A 1 81 ? 13.793 -3.352 -14.595 1.00 83.25 81 ASN A C 1
ATOM 630 O O . ASN A 1 81 ? 12.872 -3.339 -13.777 1.00 83.25 81 ASN A O 1
ATOM 634 N N . ASN A 1 82 ? 13.903 -4.293 -15.534 1.00 78.62 82 ASN A N 1
ATOM 635 C CA . ASN A 1 82 ? 12.917 -5.357 -15.729 1.00 78.62 82 ASN A CA 1
ATOM 636 C C . ASN A 1 82 ? 12.913 -6.416 -14.609 1.00 78.62 82 ASN A C 1
ATOM 638 O O . ASN A 1 82 ? 11.901 -7.092 -14.442 1.00 78.62 82 ASN A O 1
ATOM 642 N N . GLU A 1 83 ? 13.977 -6.553 -13.809 1.00 83.38 83 GLU A N 1
ATOM 643 C CA . GLU A 1 83 ? 13.988 -7.500 -12.679 1.00 83.38 83 GLU A CA 1
ATOM 644 C C . GLU A 1 83 ? 12.967 -7.092 -11.615 1.00 83.38 83 GLU A C 1
ATOM 646 O O . GLU A 1 83 ? 12.208 -7.921 -11.108 1.00 83.38 83 GLU A O 1
ATOM 651 N N . TYR A 1 84 ? 12.877 -5.788 -11.334 1.00 83.12 84 TYR A N 1
ATOM 652 C CA . TYR A 1 84 ? 11.870 -5.267 -10.415 1.00 83.12 84 TYR A CA 1
ATOM 653 C C . TYR A 1 84 ? 10.452 -5.483 -10.925 1.00 83.12 84 TYR A C 1
ATOM 655 O O . TYR A 1 84 ? 9.562 -5.665 -10.102 1.00 83.12 84 TYR A O 1
ATOM 663 N N . LEU A 1 85 ? 10.242 -5.516 -12.242 1.00 79.88 85 LEU A N 1
ATOM 664 C CA . LEU A 1 85 ? 8.924 -5.733 -12.830 1.00 79.88 85 LEU A CA 1
ATOM 665 C C . LEU A 1 85 ? 8.441 -7.172 -12.600 1.00 79.88 85 LEU A C 1
ATOM 667 O O . LEU A 1 85 ? 7.282 -7.380 -12.252 1.00 79.88 85 LEU A O 1
ATOM 671 N N . VAL A 1 86 ? 9.345 -8.150 -12.699 1.00 82.19 86 VAL A N 1
ATOM 672 C CA . VAL A 1 86 ? 9.060 -9.557 -12.366 1.00 82.19 86 VAL A CA 1
ATOM 673 C C . VAL A 1 86 ? 8.778 -9.715 -10.868 1.00 82.19 86 VAL A C 1
ATOM 675 O O . VAL A 1 86 ? 7.805 -10.354 -10.473 1.00 82.19 86 VAL A O 1
ATOM 678 N N . MET A 1 87 ? 9.581 -9.083 -10.008 1.00 84.88 87 MET A N 1
ATOM 679 C CA . MET A 1 87 ? 9.372 -9.133 -8.554 1.00 84.88 87 MET A CA 1
ATOM 680 C C . MET A 1 87 ? 8.111 -8.385 -8.094 1.00 84.88 87 MET A C 1
ATOM 682 O O . MET A 1 87 ? 7.538 -8.724 -7.049 1.00 84.88 87 MET A O 1
ATOM 686 N N . LEU A 1 88 ? 7.69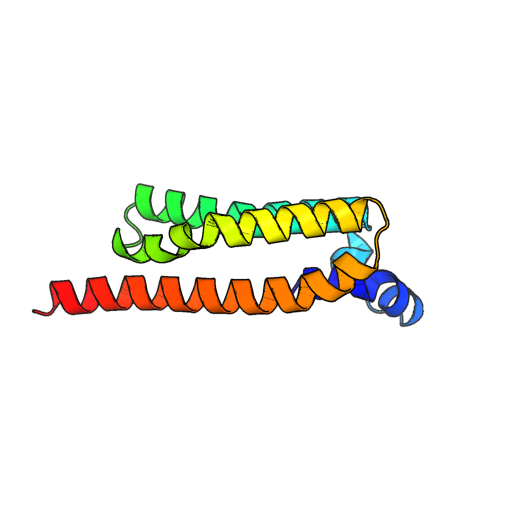9 -7.351 -8.834 1.00 86.06 88 LEU A N 1
ATOM 687 C CA . LEU A 1 88 ? 6.563 -6.493 -8.504 1.00 86.06 88 LEU A CA 1
ATOM 688 C C . LEU A 1 88 ? 5.267 -7.294 -8.461 1.00 86.06 88 LEU A C 1
ATOM 690 O O . LEU A 1 88 ? 4.459 -7.067 -7.567 1.00 86.06 88 LEU A O 1
ATOM 694 N N . GLU A 1 89 ? 5.082 -8.254 -9.365 1.00 85.81 89 GLU A N 1
ATOM 695 C CA . GLU A 1 89 ? 3.874 -9.075 -9.408 1.00 85.81 89 GLU A CA 1
ATOM 696 C C . GLU A 1 89 ? 3.701 -9.909 -8.136 1.00 85.81 89 GLU A C 1
ATOM 698 O O . GLU A 1 89 ? 2.690 -9.771 -7.445 1.00 85.81 89 GLU A O 1
ATOM 703 N N . ALA A 1 90 ? 4.701 -10.721 -7.782 1.00 87.81 90 ALA A N 1
ATOM 704 C CA . ALA A 1 90 ? 4.649 -11.553 -6.582 1.00 87.81 90 ALA A CA 1
ATOM 705 C C . ALA A 1 90 ? 4.514 -10.696 -5.311 1.00 87.81 90 ALA A C 1
ATOM 707 O O . ALA A 1 90 ? 3.741 -11.017 -4.403 1.00 87.81 90 ALA A O 1
ATOM 708 N N . THR A 1 91 ? 5.228 -9.564 -5.265 1.00 90.12 91 THR A N 1
ATOM 709 C CA . THR A 1 91 ? 5.155 -8.618 -4.143 1.00 90.12 91 THR A CA 1
ATOM 710 C C . THR A 1 91 ? 3.755 -8.011 -4.019 1.00 90.12 91 THR A C 1
ATOM 712 O O . THR A 1 91 ? 3.197 -7.981 -2.922 1.00 90.12 91 THR A O 1
ATOM 715 N N . ALA A 1 92 ? 3.160 -7.578 -5.130 1.00 90.94 92 ALA A N 1
ATOM 716 C CA . ALA A 1 92 ? 1.828 -6.985 -5.169 1.00 90.94 92 ALA A CA 1
ATOM 717 C C . ALA A 1 92 ? 0.729 -8.004 -4.852 1.00 90.94 92 ALA A C 1
ATOM 719 O O . ALA A 1 92 ? -0.209 -7.682 -4.131 1.00 90.94 92 ALA A O 1
ATOM 720 N N . ALA A 1 93 ? 0.843 -9.240 -5.340 1.00 90.88 93 ALA A N 1
ATOM 721 C CA . ALA A 1 93 ? -0.105 -10.309 -5.035 1.00 90.88 93 ALA A CA 1
ATOM 722 C C . ALA A 1 93 ? -0.151 -10.599 -3.528 1.00 90.88 93 ALA A C 1
ATOM 724 O O . ALA A 1 93 ? -1.226 -10.583 -2.925 1.00 90.88 93 ALA A O 1
ATOM 725 N N . LYS A 1 94 ? 1.021 -10.770 -2.898 1.00 93.56 94 LYS A N 1
ATOM 726 C CA . LYS A 1 94 ? 1.123 -10.951 -1.444 1.00 93.56 94 LYS A CA 1
ATOM 727 C C . LYS A 1 94 ? 0.547 -9.755 -0.688 1.00 93.56 94 LYS A C 1
ATOM 729 O O . LYS A 1 94 ? -0.201 -9.939 0.268 1.00 93.56 94 LYS A O 1
ATOM 734 N N . PHE A 1 95 ? 0.876 -8.543 -1.123 1.00 94.94 95 PHE A N 1
ATOM 735 C CA . PHE A 1 95 ? 0.384 -7.317 -0.506 1.00 94.94 95 PHE A CA 1
ATOM 736 C C . PHE A 1 95 ? -1.143 -7.198 -0.575 1.00 94.94 95 PHE A C 1
ATOM 738 O O . PHE A 1 95 ? -1.770 -6.912 0.440 1.00 94.94 95 PHE A O 1
ATOM 745 N N . HIS A 1 96 ? -1.758 -7.474 -1.730 1.00 94.56 96 HIS A N 1
ATOM 746 C CA . HIS A 1 96 ? -3.217 -7.451 -1.874 1.00 94.56 96 HIS A CA 1
ATOM 747 C C . HIS A 1 96 ? -3.902 -8.493 -0.986 1.00 94.56 96 HIS A C 1
ATOM 749 O O . HIS A 1 96 ? -4.928 -8.189 -0.381 1.00 94.56 96 HIS A O 1
ATOM 755 N N . LEU A 1 97 ? -3.325 -9.694 -0.863 1.00 96.19 97 LEU A N 1
ATOM 756 C CA . LEU A 1 97 ? -3.836 -10.708 0.058 1.00 96.19 97 LEU A CA 1
ATOM 757 C C . LEU A 1 97 ? -3.790 -10.206 1.507 1.00 96.19 97 LEU A C 1
ATOM 759 O O . LEU A 1 97 ? -4.792 -10.277 2.212 1.00 96.19 97 LEU A O 1
ATOM 763 N N . GLN A 1 98 ? -2.650 -9.658 1.941 1.00 97.38 98 GLN A N 1
ATOM 764 C CA . GLN A 1 98 ? -2.505 -9.089 3.285 1.00 97.38 98 GLN A CA 1
ATOM 765 C C . GLN A 1 98 ? -3.499 -7.951 3.529 1.00 97.38 98 GLN A C 1
ATOM 767 O O . GLN A 1 98 ? -4.119 -7.901 4.589 1.00 97.38 98 GLN A O 1
ATOM 772 N N . PHE A 1 99 ? -3.683 -7.072 2.543 1.00 97.44 99 PHE A N 1
ATOM 773 C CA . PHE A 1 99 ? -4.638 -5.971 2.607 1.00 97.44 99 PHE A CA 1
ATOM 774 C C . PHE A 1 99 ? -6.066 -6.484 2.801 1.00 97.44 99 PHE A C 1
ATOM 776 O O . PHE A 1 99 ? -6.756 -6.042 3.717 1.00 97.44 99 PHE A O 1
ATOM 783 N N . GLY A 1 100 ? -6.493 -7.454 1.987 1.00 97.25 100 GLY A N 1
ATOM 784 C CA . GLY A 1 100 ? -7.819 -8.062 2.094 1.00 97.25 100 GLY A CA 1
ATOM 785 C C . GLY A 1 100 ? -8.042 -8.747 3.442 1.00 97.25 100 GLY A C 1
ATOM 786 O O . GLY A 1 100 ? -9.065 -8.516 4.081 1.00 97.25 100 GLY A O 1
ATOM 787 N N . LEU A 1 101 ? -7.065 -9.526 3.918 1.00 98.31 101 LEU A N 1
ATOM 788 C CA . LEU A 1 101 ? -7.140 -10.193 5.222 1.00 98.31 101 LEU A CA 1
ATOM 789 C C . LEU A 1 101 ? -7.243 -9.194 6.379 1.00 98.31 101 LEU A C 1
ATOM 791 O O . LEU A 1 101 ? -8.055 -9.393 7.279 1.00 98.31 101 LEU A O 1
ATOM 795 N N . MET A 1 102 ? -6.466 -8.106 6.353 1.00 98.12 102 MET A N 1
ATOM 796 C CA . MET A 1 102 ? -6.552 -7.056 7.374 1.00 98.12 102 MET A CA 1
ATOM 797 C C . MET A 1 102 ? -7.890 -6.321 7.338 1.00 98.12 102 MET A C 1
ATOM 799 O O . MET A 1 102 ? -8.438 -6.015 8.394 1.00 98.12 102 MET A O 1
ATOM 803 N N . LEU A 1 103 ? -8.436 -6.064 6.147 1.00 97.81 103 LEU A N 1
ATOM 804 C CA . LEU A 1 103 ? -9.737 -5.416 6.003 1.00 97.81 103 LEU A CA 1
ATOM 805 C C . LEU A 1 103 ? -10.855 -6.301 6.566 1.00 97.81 103 LEU A C 1
ATOM 807 O O . LEU A 1 103 ? -11.636 -5.843 7.398 1.00 97.81 103 LEU A O 1
ATOM 811 N N . ILE A 1 104 ? -10.890 -7.578 6.168 1.00 98.19 104 ILE A N 1
ATOM 812 C CA . ILE A 1 104 ? -11.840 -8.573 6.689 1.00 98.19 104 ILE A CA 1
ATOM 813 C C . ILE A 1 104 ? -11.697 -8.695 8.208 1.00 98.19 104 ILE A C 1
ATOM 815 O O . ILE A 1 104 ? -12.694 -8.619 8.921 1.00 98.19 104 ILE A O 1
ATOM 819 N N . GLY A 1 105 ? -10.466 -8.824 8.712 1.00 98.19 105 GLY A N 1
ATOM 820 C CA . GLY A 1 105 ? -10.189 -8.875 10.146 1.00 98.19 105 GLY A CA 1
ATOM 821 C C . GLY A 1 105 ? -10.716 -7.645 10.886 1.00 98.19 105 GLY A C 1
ATOM 822 O O . GLY A 1 105 ? -11.329 -7.782 11.938 1.00 98.19 105 GLY A O 1
ATOM 823 N N . GLY A 1 106 ? -10.566 -6.451 10.308 1.00 97.50 106 GLY A N 1
ATOM 824 C CA . GLY A 1 106 ? -11.097 -5.211 10.870 1.00 97.50 106 GLY A CA 1
ATOM 825 C C . GLY A 1 106 ? -12.620 -5.215 11.008 1.00 97.50 106 GLY A C 1
ATOM 826 O O . GLY A 1 106 ? -13.140 -4.846 12.062 1.00 97.50 106 GLY A O 1
ATOM 827 N N . PHE A 1 107 ? -13.338 -5.683 9.984 1.00 97.62 107 PHE A N 1
ATOM 828 C CA . PHE A 1 107 ? -14.793 -5.854 10.053 1.00 97.62 107 PHE A CA 1
ATOM 829 C C . PHE A 1 107 ? -15.212 -6.918 11.072 1.00 97.62 107 PHE A C 1
ATOM 831 O O . PHE A 1 107 ? -16.150 -6.689 11.830 1.00 97.62 107 PHE A O 1
ATOM 838 N N . LEU A 1 108 ? -14.514 -8.056 11.127 1.00 97.88 108 LEU A N 1
ATOM 839 C CA . LEU A 1 108 ? -14.805 -9.112 12.102 1.00 97.88 108 LEU A CA 1
ATOM 840 C C . LEU A 1 108 ? -14.612 -8.627 13.543 1.00 97.88 108 LEU A C 1
ATOM 842 O O . LEU A 1 108 ? -15.433 -8.941 14.400 1.00 97.88 108 LEU A O 1
ATOM 846 N N . LEU A 1 109 ? -13.573 -7.831 13.808 1.00 97.25 109 LEU A N 1
ATOM 847 C CA . LEU A 1 109 ? -13.347 -7.236 15.126 1.00 97.25 109 LEU A CA 1
ATOM 848 C C . LEU A 1 109 ? -14.482 -6.294 15.538 1.00 97.25 109 LEU A C 1
ATOM 850 O O . LEU A 1 109 ? -14.930 -6.363 16.679 1.00 97.25 109 LEU A O 1
ATOM 854 N N . ASP A 1 110 ? -14.968 -5.442 14.629 1.00 96.69 110 ASP A N 1
ATOM 855 C CA . ASP A 1 110 ? -16.121 -4.570 14.905 1.00 96.69 110 ASP A CA 1
ATOM 856 C C . ASP A 1 110 ? -17.389 -5.388 15.166 1.00 96.69 110 ASP A C 1
ATOM 858 O O . ASP A 1 110 ? -18.090 -5.140 16.143 1.00 96.69 110 ASP A O 1
ATOM 862 N N . PHE A 1 111 ? -17.645 -6.403 14.336 1.00 96.25 111 PHE A N 1
ATOM 863 C CA . PHE A 1 111 ? -18.803 -7.280 14.478 1.00 96.25 111 PHE A CA 1
ATOM 864 C C . PHE A 1 111 ? -18.823 -7.991 15.837 1.00 96.25 111 PHE A C 1
ATOM 866 O O . PHE A 1 111 ? -19.832 -7.950 16.5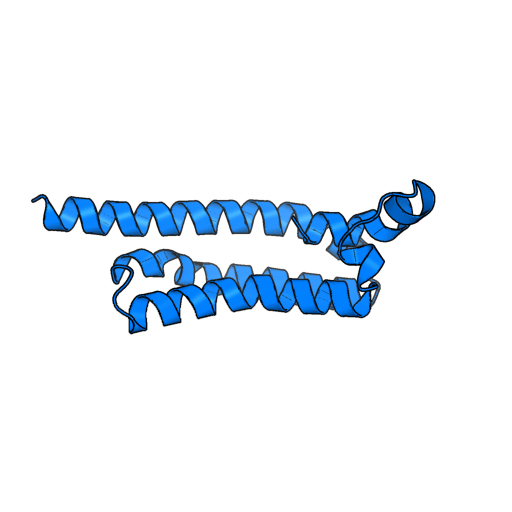38 1.00 96.25 111 PHE A O 1
ATOM 873 N N . ILE A 1 112 ? -17.698 -8.589 16.242 1.00 96.69 112 ILE A N 1
ATOM 874 C CA . ILE A 1 112 ? -17.573 -9.277 17.536 1.00 96.69 112 ILE A CA 1
ATOM 875 C C . ILE A 1 112 ? -17.716 -8.283 18.695 1.00 96.69 112 ILE A C 1
ATOM 877 O O . ILE A 1 112 ? -18.407 -8.579 19.663 1.00 96.69 112 ILE A O 1
ATOM 881 N N . SER A 1 113 ? -17.119 -7.092 18.583 1.00 94.69 113 SER A N 1
ATOM 882 C CA . SER A 1 113 ? -17.155 -6.072 19.645 1.00 94.69 113 SER A CA 1
ATOM 883 C C . SER A 1 113 ? -18.543 -5.467 19.874 1.00 94.69 113 SER A C 1
ATOM 885 O O . SER A 1 113 ? -18.775 -4.890 20.928 1.00 94.69 113 SER A O 1
ATOM 887 N N . ARG A 1 114 ? -19.449 -5.553 18.890 1.00 91.62 114 ARG A N 1
ATOM 888 C CA . ARG A 1 114 ? -20.846 -5.090 18.999 1.00 91.62 114 ARG A CA 1
ATOM 889 C C . ARG A 1 114 ? -21.836 -6.196 19.362 1.00 91.62 114 ARG A C 1
ATOM 891 O O . ARG A 1 114 ? -22.965 -5.885 19.725 1.00 91.62 114 ARG A O 1
ATOM 898 N N . GLY A 1 115 ? -21.457 -7.457 19.153 1.00 77.31 115 GLY A N 1
ATOM 899 C CA . GLY A 1 115 ? -22.289 -8.631 19.433 1.00 77.31 115 GLY A CA 1
ATOM 900 C C . GLY A 1 115 ? -22.123 -9.204 20.845 1.00 77.31 115 GLY A C 1
ATOM 901 O O . GLY A 1 115 ? -22.902 -10.077 21.224 1.00 77.31 115 GLY A O 1
ATOM 902 N N . LEU A 1 116 ? -21.119 -8.733 21.590 1.00 59.38 116 LEU A N 1
ATOM 903 C CA . LEU A 1 116 ? -20.914 -8.942 23.029 1.00 59.38 116 LEU A CA 1
ATOM 904 C C . LEU A 1 116 ? -21.456 -7.739 23.808 1.00 59.38 116 LEU A C 1
ATOM 906 O O . LEU A 1 116 ? -21.986 -7.969 24.916 1.00 59.38 116 LEU A O 1
#

InterPro domains:
  IPR000537 UbiA prenyltransferase [PF01040] (2-65)
  IPR026046 UbiA prenyltransferase domain containing protein 1 [PTHR13929] (1-109)

Sequence (116 aa):
LHANDLRDVPFDYKAGIHTLALTLGKKKGFLLYYFLNIGAFLSLILLLATQKIPLTALLPILLIPGLVKIIKQTSASWQGNNEYLVMLEATAAKFHLQFGLMLIGGFLLDFISRGL

Organism: NCBI:txid1121421